Protein AF-A0A9E3C4G7-F1 (afdb_monomer_lite)

Secondary structure (DSSP, 8-state):
--EEEEE----STTTTT-SSS-SEEEEE-TT--EEEEES-TT-S-SSTT--S-EEEEEE-TT--EEEEE-HHHHHHHHSTTPPPPSS---EEEE----

Radius of gyration: 13.74 Å; chains: 1; bounding box: 38×24×41 Å

Foldseek 3Di:
DKDKDQQQFAQDPVRLPPAQRDRWIFIADPVRHTPDIFDRRGYADQDPSHHHAWDDWDADPQRKIKTFGPRQVSCCRNPPPDDDDPDGDRIDIGGDDD

pLDDT: mean 93.66, std 4.72, range [64.88, 98.25]

Sequence (98 aa):
PNFIIGELGPGMPVNSKHTNIGPRLSIVDKRGKVIARLGGEHGPGLEPGRFLSPHGLAVDSRGDIYVGEVSYTNWPSSHPGQPVPKFMRSLQKLEKVA

Structure (mmCIF, N/CA/C/O backbone):
data_AF-A0A9E3C4G7-F1
#
_entry.id   AF-A0A9E3C4G7-F1
#
loop_
_atom_site.group_PDB
_atom_site.id
_atom_site.type_symbol
_atom_site.label_atom_id
_atom_site.label_alt_id
_atom_site.label_comp_id
_atom_site.label_asym_id
_atom_site.label_entity_id
_atom_site.label_seq_id
_atom_site.pdbx_PDB_ins_code
_atom_site.Cartn_x
_atom_site.Cartn_y
_atom_site.Cartn_z
_atom_site.occupancy
_atom_site.B_iso_or_equiv
_atom_site.auth_seq_id
_atom_site.auth_comp_id
_atom_site.auth_asym_id
_atom_site.auth_atom_id
_atom_site.pdbx_PDB_model_num
ATOM 1 N N . PRO A 1 1 ? -6.200 0.431 20.671 1.00 64.88 1 PRO A N 1
ATOM 2 C CA . PRO A 1 1 ? -5.905 1.049 19.360 1.00 64.88 1 PRO A CA 1
ATOM 3 C C . PRO A 1 1 ? -5.513 -0.061 18.389 1.00 64.88 1 PRO A C 1
ATOM 5 O O . PRO A 1 1 ? -4.868 -1.015 18.822 1.00 64.88 1 PRO A O 1
ATOM 8 N N . ASN A 1 2 ? -5.934 0.063 17.134 1.00 89.62 2 ASN A N 1
ATOM 9 C CA . ASN A 1 2 ? -5.450 -0.779 16.047 1.00 89.62 2 ASN A CA 1
ATOM 10 C C . ASN A 1 2 ? -4.485 0.069 15.218 1.00 89.62 2 ASN A C 1
ATOM 12 O O . ASN A 1 2 ? -4.739 1.258 15.021 1.00 89.62 2 ASN A O 1
ATOM 16 N N . PHE A 1 3 ? -3.389 -0.525 14.765 1.00 95.50 3 PHE A N 1
ATOM 17 C CA . PHE A 1 3 ? -2.413 0.120 13.893 1.00 95.50 3 PHE A CA 1
ATOM 18 C C . PHE A 1 3 ? -2.506 -0.486 12.496 1.00 95.50 3 PHE A C 1
ATOM 20 O O . PHE A 1 3 ? -2.757 -1.684 12.359 1.00 95.50 3 PHE A O 1
ATOM 27 N N . ILE A 1 4 ? -2.292 0.338 11.473 1.00 96.88 4 ILE A N 1
ATOM 28 C CA . ILE A 1 4 ? -2.205 -0.099 10.080 1.00 96.88 4 ILE A CA 1
ATOM 29 C C . ILE A 1 4 ? -0.773 0.140 9.622 1.00 96.88 4 ILE A C 1
ATOM 31 O O . ILE A 1 4 ? -0.256 1.248 9.749 1.00 96.88 4 ILE A O 1
ATOM 35 N N . ILE A 1 5 ? -0.135 -0.909 9.119 1.00 97.12 5 ILE A N 1
ATOM 36 C CA . ILE A 1 5 ? 1.260 -0.902 8.691 1.00 97.12 5 ILE A CA 1
ATOM 37 C C . ILE A 1 5 ? 1.285 -1.143 7.186 1.00 97.12 5 ILE A C 1
ATOM 39 O O . ILE A 1 5 ? 0.775 -2.163 6.723 1.00 97.12 5 ILE A O 1
ATOM 43 N N . GLY A 1 6 ? 1.882 -0.219 6.433 1.00 96.62 6 GLY A N 1
ATOM 44 C CA . GLY A 1 6 ? 2.250 -0.455 5.040 1.00 96.62 6 GLY A CA 1
ATOM 45 C C . GLY A 1 6 ? 3.515 -1.305 4.982 1.00 96.62 6 GLY A C 1
ATOM 46 O O . GLY A 1 6 ? 4.552 -0.914 5.511 1.00 96.62 6 GLY A O 1
ATOM 47 N N . GLU A 1 7 ? 3.430 -2.478 4.363 1.00 96.00 7 GLU A N 1
ATOM 48 C CA . GLU A 1 7 ? 4.580 -3.337 4.089 1.00 96.00 7 GLU A CA 1
ATOM 49 C C . GLU A 1 7 ? 4.984 -3.179 2.621 1.00 96.00 7 GLU A C 1
ATOM 51 O O . GLU A 1 7 ? 4.160 -3.375 1.727 1.00 96.00 7 GLU A O 1
ATOM 56 N N . LEU A 1 8 ? 6.258 -2.863 2.370 1.00 93.25 8 LEU A N 1
ATOM 57 C CA . LEU A 1 8 ? 6.796 -2.632 1.022 1.00 93.25 8 LEU A CA 1
ATOM 58 C C . LEU A 1 8 ? 6.870 -3.907 0.167 1.00 93.25 8 LEU A C 1
ATOM 60 O O . LEU A 1 8 ? 6.797 -3.845 -1.055 1.00 93.25 8 LEU A O 1
ATOM 64 N N . GLY A 1 9 ? 7.005 -5.070 0.799 1.00 91.56 9 GLY A N 1
ATOM 65 C CA . GLY A 1 9 ? 7.167 -6.329 0.086 1.00 91.56 9 GLY A CA 1
ATOM 66 C C . GLY A 1 9 ? 8.572 -6.567 -0.478 1.00 91.56 9 GLY A C 1
ATOM 67 O O . GLY A 1 9 ? 9.547 -5.977 -0.004 1.00 91.56 9 GLY A O 1
ATOM 68 N N . PRO A 1 10 ? 8.706 -7.486 -1.450 1.00 90.06 10 PRO A N 1
ATOM 69 C CA . PRO A 1 10 ? 9.988 -7.820 -2.042 1.00 90.06 10 PRO A CA 1
ATOM 70 C C . PRO A 1 10 ? 10.442 -6.747 -3.036 1.00 90.06 10 PRO A C 1
ATOM 72 O O . PRO A 1 10 ? 9.664 -6.269 -3.858 1.00 90.06 10 PRO A O 1
ATOM 75 N N . GLY A 1 11 ? 11.731 -6.420 -2.999 1.00 85.81 11 GLY A N 1
ATOM 76 C CA . GLY A 1 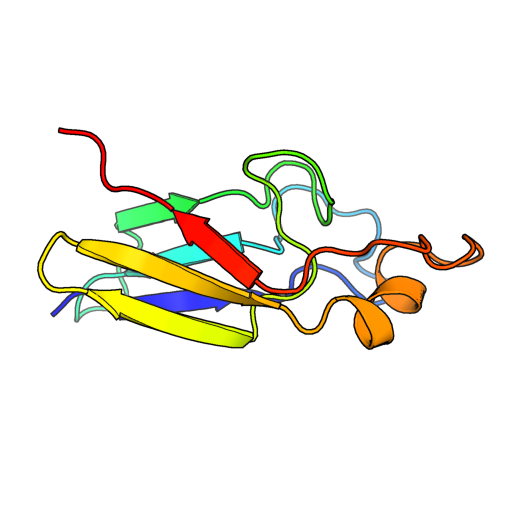11 ? 12.342 -5.435 -3.900 1.00 85.81 11 GLY A CA 1
ATOM 77 C C . GLY A 1 11 ? 13.809 -5.711 -4.220 1.00 85.81 11 GLY A C 1
ATOM 78 O O . GLY A 1 11 ? 14.439 -4.931 -4.924 1.00 85.81 11 GLY A O 1
ATOM 79 N N . MET A 1 12 ? 14.363 -6.816 -3.713 1.00 87.69 12 MET A N 1
ATOM 80 C CA . MET A 1 12 ? 15.762 -7.196 -3.894 1.00 87.69 12 MET A CA 1
ATOM 81 C C . MET A 1 12 ? 15.861 -8.497 -4.697 1.00 87.69 12 MET A C 1
ATOM 83 O O . MET A 1 12 ? 14.994 -9.360 -4.559 1.00 87.69 12 MET A O 1
ATOM 87 N N . PRO A 1 13 ? 16.945 -8.730 -5.461 1.00 88.50 13 PRO A N 1
ATOM 88 C CA . PRO A 1 13 ? 17.121 -9.974 -6.219 1.00 88.50 13 PRO A CA 1
ATOM 89 C C . PRO A 1 13 ? 16.989 -11.256 -5.381 1.00 88.50 13 PRO A C 1
ATOM 91 O O . PRO A 1 13 ? 16.511 -12.270 -5.878 1.00 88.50 13 PRO A O 1
ATOM 94 N N . VAL A 1 14 ? 17.369 -11.202 -4.099 1.00 91.25 14 VAL A N 1
ATOM 95 C CA . VAL A 1 14 ? 17.276 -12.339 -3.170 1.00 91.25 14 VAL A CA 1
ATOM 96 C C . VAL A 1 14 ? 15.834 -12.696 -2.788 1.00 91.25 14 VAL A C 1
ATOM 98 O O . VAL A 1 14 ? 15.551 -13.851 -2.482 1.00 91.25 14 VAL A O 1
ATOM 101 N N . ASN A 1 15 ? 14.907 -11.730 -2.812 1.00 90.19 15 ASN A N 1
ATOM 102 C CA . ASN A 1 15 ? 13.531 -11.925 -2.348 1.00 90.19 15 ASN A CA 1
ATOM 103 C C . ASN A 1 15 ? 12.453 -11.662 -3.412 1.00 90.19 15 ASN A C 1
ATOM 105 O O . ASN A 1 15 ? 11.299 -12.002 -3.175 1.00 90.19 15 ASN A O 1
ATOM 109 N N . SER A 1 16 ? 12.816 -11.168 -4.599 1.00 86.56 16 SER A N 1
ATOM 110 C CA . SER A 1 16 ? 11.890 -10.778 -5.677 1.00 86.56 16 SER A CA 1
ATOM 111 C C . SER A 1 16 ? 10.958 -11.890 -6.162 1.00 86.56 16 SER A C 1
ATOM 113 O O . SER A 1 16 ? 9.870 -11.605 -6.649 1.00 86.56 16 SER A O 1
ATOM 115 N N . LYS A 1 17 ? 11.361 -13.157 -6.015 1.00 86.12 17 LYS A N 1
ATOM 116 C CA . LYS A 1 17 ? 10.567 -14.326 -6.429 1.00 86.12 17 LYS A CA 1
ATOM 117 C C . LYS A 1 17 ? 9.711 -14.936 -5.314 1.00 86.12 17 LYS A C 1
ATOM 119 O O . LYS A 1 17 ? 8.999 -15.902 -5.570 1.00 86.12 17 LYS A O 1
ATOM 124 N N . HIS A 1 18 ? 9.794 -14.427 -4.085 1.00 89.38 18 HIS A N 1
ATOM 125 C CA . HIS A 1 18 ? 9.032 -14.980 -2.968 1.00 89.38 18 HIS A CA 1
ATOM 126 C C . HIS A 1 18 ? 7.603 -14.434 -2.968 1.00 89.38 18 HIS A C 1
ATOM 128 O O . HIS A 1 18 ? 7.373 -13.232 -3.093 1.00 89.38 18 HIS A O 1
ATOM 134 N N . THR A 1 19 ? 6.637 -15.329 -2.792 1.00 86.69 19 THR A N 1
ATOM 135 C CA . THR A 1 19 ? 5.213 -14.996 -2.692 1.00 86.69 19 THR A CA 1
ATOM 136 C C . THR A 1 19 ? 4.811 -14.716 -1.248 1.00 86.69 19 THR A C 1
ATOM 138 O O . THR A 1 19 ? 5.503 -15.112 -0.311 1.00 86.69 19 THR A O 1
ATOM 141 N N . ASN A 1 20 ? 3.652 -14.083 -1.050 1.00 91.00 20 ASN A N 1
ATOM 142 C CA . ASN A 1 20 ? 3.068 -13.837 0.271 1.00 91.00 20 ASN A CA 1
ATOM 143 C C . ASN A 1 20 ? 3.955 -13.032 1.250 1.00 91.00 20 ASN A C 1
ATOM 145 O O . ASN A 1 20 ? 3.770 -13.096 2.469 1.00 91.00 20 ASN A O 1
ATOM 149 N N . ILE A 1 21 ? 4.900 -12.236 0.744 1.00 93.44 21 ILE A N 1
ATOM 150 C CA . ILE A 1 21 ? 5.720 -11.325 1.560 1.00 93.44 21 ILE A CA 1
ATOM 151 C C . ILE A 1 21 ? 5.402 -9.841 1.331 1.00 93.44 21 ILE A C 1
ATOM 153 O O . ILE A 1 21 ? 6.162 -8.996 1.780 1.00 93.44 21 ILE A O 1
ATOM 157 N N . GLY A 1 22 ? 4.261 -9.522 0.710 1.00 94.94 22 GLY A N 1
ATOM 158 C CA . GLY A 1 22 ? 3.834 -8.150 0.406 1.00 94.94 22 GLY A CA 1
ATOM 159 C C . GLY A 1 22 ? 4.124 -7.743 -1.045 1.00 94.94 22 GLY A C 1
ATOM 160 O O . GLY A 1 22 ? 4.536 -8.597 -1.832 1.00 94.94 22 GLY A O 1
ATOM 161 N N . PRO A 1 23 ? 3.933 -6.462 -1.414 1.00 96.19 23 PRO A N 1
ATOM 162 C CA . PRO A 1 23 ? 3.426 -5.357 -0.594 1.00 96.19 23 PRO A CA 1
ATOM 163 C C . PRO A 1 23 ? 1.987 -5.572 -0.118 1.00 96.19 23 PRO A C 1
ATOM 165 O O . PRO A 1 23 ? 1.196 -6.226 -0.798 1.00 96.19 23 PRO A O 1
ATOM 168 N N . ARG A 1 24 ? 1.654 -5.039 1.061 1.00 97.25 24 ARG A N 1
ATOM 169 C CA . ARG A 1 24 ? 0.338 -5.208 1.704 1.00 97.25 24 ARG A CA 1
ATOM 170 C C . ARG A 1 24 ? 0.089 -4.186 2.802 1.00 97.25 24 ARG A C 1
ATOM 172 O O . ARG A 1 24 ? 1.005 -3.470 3.205 1.00 97.25 24 ARG A O 1
ATOM 179 N N . LEU A 1 25 ? -1.123 -4.204 3.352 1.00 97.81 25 LEU A N 1
ATOM 180 C CA . LEU A 1 25 ? -1.421 -3.587 4.643 1.00 97.81 25 LEU A CA 1
ATOM 181 C C . LEU A 1 25 ? -1.592 -4.660 5.721 1.00 97.81 25 LEU A C 1
ATOM 183 O O . LEU A 1 25 ? -2.361 -5.602 5.536 1.00 97.81 25 LEU A O 1
ATOM 187 N N . SER A 1 26 ? -0.927 -4.493 6.862 1.00 97.31 26 SER A N 1
ATOM 188 C CA . SER A 1 26 ? -1.165 -5.294 8.068 1.00 97.31 26 SER A CA 1
ATOM 189 C C . SER A 1 26 ? -1.923 -4.479 9.104 1.00 97.31 26 SER A C 1
ATOM 191 O O . SER A 1 26 ? -1.511 -3.377 9.461 1.00 97.31 26 SER A O 1
ATOM 193 N N . ILE A 1 27 ? -3.010 -5.044 9.623 1.00 96.75 27 ILE A N 1
ATOM 194 C CA . ILE A 1 27 ? -3.773 -4.477 10.734 1.00 96.75 27 ILE A CA 1
ATOM 195 C C . ILE A 1 27 ? -3.367 -5.231 11.994 1.00 96.75 27 ILE A C 1
ATOM 197 O O . ILE A 1 27 ? -3.523 -6.453 12.062 1.00 96.75 27 ILE A O 1
ATOM 201 N N . VAL A 1 28 ? -2.854 -4.517 12.992 1.00 98.06 28 VAL A N 1
ATOM 202 C CA . VAL A 1 28 ? -2.364 -5.107 14.244 1.00 98.06 28 VAL A CA 1
ATOM 203 C C . VAL A 1 28 ? -3.016 -4.461 15.460 1.00 98.06 28 VAL A C 1
ATOM 205 O O . VAL A 1 28 ? -3.382 -3.285 15.437 1.00 98.06 28 VAL A O 1
ATOM 208 N N . ASP A 1 29 ? -3.172 -5.227 16.536 1.00 97.50 29 ASP A N 1
ATOM 209 C CA . ASP A 1 29 ? -3.645 -4.696 17.812 1.00 97.50 29 ASP A CA 1
ATOM 210 C C . ASP A 1 29 ? -2.526 -3.972 18.586 1.00 97.50 29 ASP A C 1
ATOM 212 O O . ASP A 1 29 ? -1.355 -3.950 18.199 1.00 97.50 29 ASP A O 1
ATOM 216 N N . LYS A 1 30 ? -2.879 -3.406 19.745 1.00 96.50 30 LYS A N 1
ATOM 217 C CA . LYS A 1 30 ? -1.936 -2.687 20.616 1.00 96.50 30 LYS A CA 1
ATOM 218 C C . LYS A 1 30 ? -0.793 -3.536 21.191 1.00 96.50 30 LYS A C 1
ATOM 220 O O . LYS A 1 30 ? 0.118 -2.985 21.796 1.00 96.50 30 LYS A O 1
ATOM 225 N N . ARG A 1 31 ? -0.880 -4.861 21.076 1.00 96.81 31 ARG A N 1
ATOM 226 C CA . ARG A 1 31 ? 0.118 -5.835 21.534 1.00 96.81 31 ARG A CA 1
ATOM 227 C C . ARG A 1 31 ? 0.946 -6.383 20.367 1.00 96.81 31 ARG A C 1
ATOM 229 O O . ARG A 1 31 ? 1.767 -7.266 20.587 1.00 96.81 31 ARG A O 1
ATOM 236 N N . GLY A 1 32 ? 0.719 -5.890 19.146 1.00 95.31 32 GLY A N 1
ATOM 237 C CA . GLY A 1 32 ? 1.378 -6.360 17.931 1.00 95.31 32 GLY A CA 1
ATOM 238 C C . GLY A 1 32 ? 0.783 -7.646 17.352 1.00 95.31 32 GLY A C 1
ATOM 239 O O . GLY A 1 32 ? 1.348 -8.200 16.411 1.00 95.31 32 GLY A O 1
ATOM 240 N N . LYS A 1 33 ? -0.351 -8.140 17.868 1.00 97.44 33 LYS A N 1
ATOM 241 C CA . LYS A 1 33 ? -1.027 -9.297 17.272 1.00 97.44 33 LYS A CA 1
ATOM 242 C C . LYS A 1 33 ? -1.618 -8.885 15.927 1.00 97.44 33 LYS A C 1
ATOM 244 O O . LYS A 1 33 ? -2.388 -7.928 15.858 1.00 97.44 33 LYS A O 1
ATOM 249 N N . VAL A 1 34 ? -1.311 -9.643 14.876 1.00 97.44 34 VAL A N 1
ATOM 250 C CA . VAL A 1 34 ? -1.928 -9.461 13.556 1.00 97.44 34 VAL A CA 1
ATOM 251 C C . VAL A 1 34 ? -3.411 -9.817 13.633 1.00 97.44 34 VAL A C 1
ATOM 253 O O . VAL A 1 34 ? -3.772 -10.930 14.016 1.00 97.44 34 VAL A O 1
ATOM 256 N N . ILE A 1 35 ? -4.258 -8.853 13.281 1.00 97.19 35 ILE A N 1
ATOM 257 C CA . ILE A 1 35 ? -5.712 -8.998 13.169 1.00 97.19 35 ILE A CA 1
ATOM 258 C C . ILE A 1 35 ? -6.066 -9.428 11.744 1.00 97.19 35 ILE A C 1
ATOM 260 O O . ILE A 1 35 ? -6.831 -10.369 11.560 1.00 97.19 35 ILE A O 1
ATOM 264 N N . ALA A 1 36 ? -5.502 -8.746 10.744 1.00 95.56 36 ALA A N 1
ATOM 265 C CA . ALA A 1 36 ? -5.764 -9.013 9.333 1.00 95.56 36 ALA A CA 1
ATOM 266 C C . ALA A 1 36 ? -4.611 -8.531 8.443 1.00 95.56 36 ALA A C 1
ATOM 268 O O . ALA A 1 36 ? -3.809 -7.684 8.846 1.00 95.56 36 ALA A O 1
ATOM 269 N N . ARG A 1 37 ? -4.567 -9.056 7.216 1.00 96.12 37 ARG A N 1
ATOM 270 C CA . ARG A 1 37 ? -3.714 -8.577 6.125 1.00 96.12 37 ARG A CA 1
ATOM 271 C C . ARG A 1 37 ? -4.563 -8.330 4.890 1.00 96.12 37 ARG A C 1
ATOM 273 O O . ARG A 1 37 ? -5.465 -9.112 4.611 1.00 96.12 37 ARG A O 1
ATOM 280 N N . LEU A 1 38 ? -4.268 -7.245 4.188 1.00 95.94 38 LEU A N 1
ATOM 281 C CA . LEU A 1 38 ? -4.920 -6.870 2.942 1.00 95.94 38 LEU A CA 1
ATOM 282 C C . LEU A 1 38 ? -3.872 -6.927 1.831 1.00 95.94 38 LEU A C 1
ATOM 284 O O . LEU A 1 38 ? -2.950 -6.108 1.821 1.00 95.94 38 LEU A O 1
ATOM 288 N N . GLY A 1 39 ? -4.014 -7.889 0.922 1.00 95.12 39 GLY A N 1
ATOM 289 C CA . GLY A 1 39 ? -3.125 -8.088 -0.217 1.00 95.12 39 GLY A CA 1
ATOM 290 C C . GLY A 1 39 ? -1.781 -8.748 0.123 1.00 95.12 39 GLY A C 1
ATOM 291 O O . GLY A 1 39 ? -1.495 -9.172 1.248 1.00 95.12 39 GLY A O 1
ATOM 292 N N . GLY A 1 40 ? -0.907 -8.782 -0.886 1.00 94.12 40 GLY A N 1
ATOM 293 C CA . GLY A 1 40 ? 0.463 -9.288 -0.787 1.00 94.12 40 GLY A CA 1
ATOM 294 C C . GLY A 1 40 ? 0.635 -10.780 -1.066 1.00 94.12 40 GLY A C 1
ATOM 295 O O . GLY A 1 40 ? 1.774 -11.227 -1.196 1.00 94.12 40 GLY A O 1
ATOM 296 N N . GLU A 1 41 ? -0.448 -11.544 -1.219 1.00 92.94 41 GLU A N 1
ATOM 297 C CA . GLU A 1 41 ? -0.421 -12.970 -1.574 1.00 92.94 41 GLU A CA 1
ATOM 298 C C . GLU A 1 41 ? 0.268 -13.180 -2.926 1.00 92.94 41 GLU A C 1
ATOM 300 O O . GLU A 1 41 ? 1.107 -14.070 -3.082 1.00 92.94 41 GLU A O 1
ATOM 305 N N . HIS A 1 42 ? -0.027 -12.289 -3.874 1.00 91.25 42 HIS A N 1
ATOM 306 C CA . HIS A 1 42 ? 0.459 -12.338 -5.251 1.00 91.25 42 HIS A CA 1
ATOM 307 C C . HIS A 1 42 ? 1.553 -11.308 -5.550 1.00 91.25 42 HIS A C 1
ATOM 309 O O . HIS A 1 42 ? 1.866 -11.069 -6.711 1.00 91.25 42 HIS A O 1
ATOM 315 N N . GLY A 1 43 ? 2.142 -10.669 -4.538 1.00 92.69 43 GLY A N 1
ATOM 316 C CA . GLY A 1 43 ? 3.181 -9.661 -4.755 1.00 92.69 43 GLY A CA 1
ATOM 317 C C . GLY A 1 43 ? 2.667 -8.338 -5.353 1.00 92.69 43 GLY A C 1
ATOM 318 O O . GLY A 1 43 ? 1.451 -8.101 -5.375 1.00 92.69 43 GLY A O 1
ATOM 319 N N . PRO A 1 44 ? 3.581 -7.477 -5.841 1.00 93.81 44 PRO A N 1
ATOM 320 C CA . PRO A 1 44 ? 3.268 -6.106 -6.240 1.00 93.81 44 PRO A CA 1
ATOM 321 C C . PRO A 1 44 ? 2.449 -6.036 -7.532 1.00 93.81 44 PRO A C 1
ATOM 323 O O . PRO A 1 44 ? 2.761 -6.740 -8.491 1.00 93.81 44 PRO A O 1
ATOM 326 N N . GLY A 1 45 ? 1.427 -5.178 -7.591 1.00 92.75 45 GLY A N 1
ATOM 327 C CA . GLY A 1 45 ? 0.549 -5.075 -8.759 1.00 92.75 45 GLY A CA 1
ATOM 328 C C . GLY A 1 45 ? -0.379 -3.863 -8.799 1.00 92.75 45 GLY A C 1
ATOM 329 O O . GLY A 1 45 ? -0.598 -3.169 -7.804 1.00 92.75 45 GLY A O 1
ATOM 330 N N . LEU A 1 46 ? -0.936 -3.629 -9.989 1.00 92.94 46 LEU A N 1
ATOM 331 C CA . LEU A 1 46 ? -1.874 -2.541 -10.289 1.00 92.94 46 LEU A CA 1
ATOM 332 C C . LEU A 1 46 ? -3.342 -2.988 -10.272 1.00 92.94 46 LEU A C 1
ATOM 334 O O . LEU A 1 46 ? -4.240 -2.153 -10.343 1.00 92.94 46 LEU A O 1
ATOM 338 N N . GLU A 1 47 ? -3.603 -4.281 -10.152 1.00 93.00 47 GLU A N 1
ATOM 339 C CA . GLU A 1 47 ? -4.943 -4.850 -10.092 1.00 93.00 47 GLU A CA 1
ATOM 340 C C . GLU A 1 47 ? -5.650 -4.483 -8.771 1.00 93.00 47 GLU A C 1
ATOM 342 O O . GLU A 1 47 ? -4.986 -4.204 -7.764 1.00 93.00 47 GLU A O 1
ATOM 347 N N . PRO A 1 48 ? -6.996 -4.474 -8.734 1.00 91.19 48 PRO A N 1
ATOM 348 C CA . PRO A 1 48 ? -7.745 -4.288 -7.494 1.00 91.19 48 PRO A CA 1
ATOM 349 C C . PRO A 1 48 ? -7.302 -5.270 -6.399 1.00 91.19 48 PRO A C 1
ATOM 351 O O . PRO A 1 48 ? -7.107 -6.455 -6.657 1.00 91.19 48 PRO A O 1
ATOM 354 N N . GLY A 1 49 ? -7.129 -4.769 -5.173 1.00 90.81 49 GLY A N 1
ATOM 355 C CA . GLY A 1 49 ? -6.654 -5.564 -4.032 1.00 90.81 49 GLY A CA 1
ATOM 356 C C . GLY A 1 49 ? -5.135 -5.771 -3.969 1.00 90.81 49 GLY A C 1
ATOM 357 O O . GLY A 1 49 ? -4.647 -6.325 -2.985 1.00 90.81 49 GLY A O 1
ATOM 358 N N . ARG A 1 50 ? -4.373 -5.303 -4.970 1.00 94.62 50 ARG A N 1
ATOM 359 C CA . ARG A 1 50 ? -2.903 -5.314 -4.962 1.00 94.62 50 ARG A CA 1
ATOM 360 C C . ARG A 1 50 ? -2.329 -3.916 -4.759 1.00 94.62 50 ARG A C 1
ATOM 362 O O . ARG A 1 50 ? -2.936 -2.902 -5.114 1.00 94.62 50 ARG A O 1
ATOM 369 N N . PHE A 1 51 ? -1.121 -3.908 -4.209 1.00 96.19 51 PHE A N 1
ATOM 370 C CA . PHE A 1 51 ? -0.335 -2.723 -3.888 1.00 96.19 51 PHE A CA 1
ATOM 371 C C . PHE A 1 51 ? 0.977 -2.752 -4.671 1.00 96.19 51 PHE A C 1
ATOM 373 O O . PHE A 1 51 ? 1.425 -3.815 -5.089 1.00 96.19 51 PHE A O 1
ATOM 380 N N . LEU A 1 52 ? 1.619 -1.606 -4.843 1.00 95.12 52 LEU A N 1
ATOM 381 C CA . LEU A 1 52 ? 2.980 -1.468 -5.347 1.00 95.12 52 LEU A CA 1
ATOM 382 C C . LEU A 1 52 ? 3.938 -1.092 -4.220 1.00 95.12 52 LEU A C 1
ATOM 384 O O . LEU A 1 52 ? 4.954 -1.753 -4.047 1.00 95.12 52 LEU A O 1
ATOM 388 N N . SER A 1 53 ? 3.641 -0.019 -3.483 1.00 95.75 53 SER A N 1
ATOM 389 C CA . SER A 1 53 ? 4.584 0.561 -2.516 1.00 95.75 53 SER A CA 1
ATOM 390 C C . SER A 1 53 ? 3.876 1.474 -1.503 1.00 95.75 53 SER A C 1
ATOM 392 O O . SER A 1 53 ? 4.018 2.701 -1.570 1.00 95.75 53 SER A O 1
ATOM 394 N N . PRO A 1 54 ? 3.065 0.921 -0.583 1.00 96.94 54 PRO A N 1
ATOM 395 C CA . PRO A 1 54 ? 2.273 1.717 0.354 1.00 96.94 54 PRO A CA 1
ATOM 396 C C . PRO A 1 54 ? 3.177 2.460 1.351 1.00 96.94 54 PRO A C 1
ATOM 398 O O . PRO A 1 54 ? 3.925 1.832 2.094 1.00 96.94 54 PRO A O 1
ATOM 401 N N . HIS A 1 55 ? 3.097 3.793 1.376 1.00 95.31 55 HIS A N 1
ATOM 402 C CA . HIS A 1 55 ? 3.902 4.661 2.255 1.00 95.31 55 HIS A CA 1
ATOM 403 C C . HIS A 1 55 ? 3.062 5.687 3.022 1.00 95.31 55 HIS A C 1
ATOM 405 O O . HIS A 1 55 ? 3.367 5.999 4.170 1.00 95.31 55 HIS A O 1
ATOM 411 N N . GLY A 1 56 ? 2.017 6.230 2.393 1.00 96.19 56 GLY A N 1
ATOM 412 C CA . GLY A 1 56 ? 1.065 7.129 3.040 1.00 96.19 56 GLY A CA 1
ATOM 413 C C . GLY A 1 56 ? -0.172 6.362 3.483 1.00 96.19 56 GLY A C 1
ATOM 414 O O . GLY A 1 56 ? -0.725 5.602 2.692 1.00 96.19 56 GLY A O 1
ATOM 415 N N . LEU A 1 57 ? -0.623 6.570 4.718 1.00 97.00 57 LEU A N 1
ATOM 416 C CA . LEU A 1 57 ? -1.854 5.973 5.234 1.00 97.00 57 LEU A CA 1
ATOM 417 C C . LEU A 1 57 ? -2.671 7.013 5.997 1.00 97.00 57 LEU A C 1
ATOM 419 O O . LEU A 1 57 ? -2.145 7.709 6.863 1.00 97.00 57 LEU A O 1
ATOM 423 N N . ALA A 1 58 ? -3.964 7.077 5.698 1.00 97.19 58 ALA A N 1
ATOM 424 C CA . ALA A 1 58 ? -4.945 7.817 6.481 1.00 97.19 58 ALA A CA 1
ATOM 425 C C . ALA A 1 58 ? -6.222 6.987 6.631 1.00 97.19 58 ALA A C 1
ATOM 427 O O . ALA A 1 58 ? -6.553 6.181 5.761 1.00 97.19 58 ALA A O 1
ATOM 428 N N . VAL A 1 59 ? -6.935 7.189 7.735 1.00 96.62 59 VAL A N 1
ATOM 429 C CA . VAL A 1 59 ? -8.225 6.546 8.003 1.00 96.62 59 VAL A CA 1
ATOM 430 C C . VAL A 1 59 ? -9.237 7.637 8.304 1.00 96.62 59 VAL A C 1
ATOM 432 O O . VAL A 1 59 ? -8.937 8.541 9.086 1.00 96.62 59 VAL A O 1
ATOM 435 N N . ASP A 1 60 ? -10.412 7.575 7.683 1.00 96.62 60 ASP A N 1
ATOM 436 C CA . ASP A 1 60 ? -11.491 8.524 7.969 1.00 96.62 60 ASP A CA 1
ATOM 437 C C . ASP A 1 60 ? -12.473 8.011 9.036 1.00 96.62 60 ASP A C 1
ATOM 439 O O . ASP A 1 60 ? -12.350 6.905 9.564 1.00 96.62 60 ASP A O 1
ATOM 443 N N . SER A 1 61 ? -13.469 8.832 9.379 1.00 95.56 61 SER A N 1
ATOM 444 C CA . SER A 1 61 ? -14.464 8.510 10.409 1.00 95.56 61 SER A CA 1
ATOM 445 C C . SER A 1 61 ? -15.398 7.350 10.047 1.00 95.56 61 SER A C 1
ATOM 447 O O . SER A 1 61 ? -16.034 6.797 10.944 1.00 95.56 61 SER A O 1
ATOM 449 N N . ARG A 1 62 ? -15.479 6.951 8.769 1.00 95.88 62 ARG A N 1
ATOM 450 C CA . ARG A 1 62 ? -16.217 5.751 8.335 1.00 95.88 62 ARG A CA 1
ATOM 451 C C . ARG A 1 62 ? -15.366 4.485 8.457 1.00 95.88 62 ARG A C 1
ATOM 453 O O . ARG A 1 62 ? -15.893 3.376 8.387 1.00 95.88 62 ARG A O 1
ATOM 460 N N . GLY A 1 63 ? -14.066 4.644 8.699 1.00 93.81 63 GLY A N 1
ATOM 461 C CA . GLY A 1 63 ? -13.100 3.556 8.717 1.00 93.81 63 GLY A CA 1
ATOM 462 C C . GLY A 1 63 ? -12.577 3.189 7.330 1.00 93.81 63 GLY A C 1
ATOM 463 O O . GLY A 1 63 ? -11.962 2.131 7.205 1.00 93.81 63 GLY A O 1
ATOM 464 N N . ASP A 1 64 ? -12.801 4.033 6.316 1.00 96.62 64 ASP A N 1
ATOM 465 C CA . ASP A 1 64 ? -12.183 3.855 5.002 1.00 96.62 64 ASP A CA 1
ATOM 466 C C . ASP A 1 64 ? -10.683 4.160 5.103 1.00 96.62 64 ASP A C 1
ATOM 468 O O . ASP A 1 64 ? -10.268 5.070 5.829 1.00 96.62 64 ASP A O 1
ATOM 472 N N . ILE A 1 65 ? -9.865 3.413 4.361 1.00 97.25 65 ILE A N 1
ATOM 473 C CA . ILE A 1 65 ? -8.405 3.546 4.364 1.00 97.25 65 ILE A CA 1
ATOM 474 C C . ILE A 1 65 ? -7.962 4.200 3.057 1.00 97.25 65 ILE A C 1
ATOM 476 O O . ILE A 1 65 ? -8.280 3.720 1.973 1.00 97.25 65 ILE A O 1
ATOM 480 N N . TYR A 1 66 ? -7.173 5.263 3.156 1.00 97.94 66 TYR A N 1
ATOM 481 C CA . TYR A 1 66 ? -6.554 5.946 2.025 1.00 97.94 66 TYR A CA 1
ATOM 482 C C . TYR A 1 66 ? -5.070 5.603 2.008 1.00 97.94 66 TYR A C 1
ATOM 484 O O . TYR A 1 66 ? -4.385 5.764 3.019 1.00 97.94 66 TYR A O 1
ATOM 492 N N . VAL A 1 67 ? -4.581 5.130 0.867 1.00 98.25 67 VAL A N 1
ATOM 493 C CA . VAL A 1 67 ? -3.227 4.599 0.706 1.00 98.25 67 VAL A CA 1
ATOM 494 C C . VAL A 1 67 ? -2.504 5.393 -0.367 1.00 98.25 67 VAL A C 1
ATOM 496 O O . VAL A 1 67 ? -2.875 5.330 -1.536 1.00 98.25 67 VAL A O 1
ATOM 499 N N . GLY A 1 68 ? -1.476 6.136 0.030 1.00 97.88 68 GLY A N 1
ATOM 500 C CA . GLY A 1 68 ? -0.525 6.768 -0.877 1.00 97.88 68 GLY A CA 1
ATOM 501 C C . GLY A 1 68 ? 0.603 5.799 -1.215 1.00 97.88 68 GLY A C 1
ATOM 502 O O . GLY A 1 68 ? 1.277 5.289 -0.317 1.00 97.88 68 GLY A O 1
ATOM 503 N N . GLU A 1 69 ? 0.817 5.557 -2.502 1.00 96.88 69 GLU A N 1
ATOM 504 C CA . GLU A 1 69 ? 1.798 4.605 -3.008 1.00 96.88 69 GLU A CA 1
ATOM 505 C C . GLU A 1 69 ? 2.943 5.326 -3.730 1.00 96.88 69 GLU A C 1
ATOM 507 O O . GLU A 1 69 ? 2.719 6.190 -4.581 1.00 96.88 69 GLU A O 1
ATOM 512 N N . VAL A 1 70 ? 4.189 4.944 -3.436 1.00 95.56 70 VAL A N 1
ATOM 513 C CA . VAL A 1 70 ? 5.379 5.448 -4.145 1.00 95.56 70 VAL A CA 1
ATOM 514 C C . VAL A 1 70 ? 5.609 4.600 -5.399 1.00 95.56 70 VAL A C 1
ATOM 516 O O . VAL A 1 70 ? 6.606 3.895 -5.548 1.00 95.56 70 VAL A O 1
ATOM 519 N N . SER A 1 71 ? 4.621 4.603 -6.288 1.00 94.50 71 SER A N 1
ATOM 520 C CA . SER A 1 71 ? 4.510 3.626 -7.373 1.00 94.50 71 SER A CA 1
ATOM 521 C C . SER A 1 71 ? 5.578 3.811 -8.453 1.00 94.50 71 SER A C 1
ATOM 523 O O . SER A 1 71 ? 6.225 2.847 -8.856 1.00 94.50 71 SER A O 1
ATOM 525 N N . TYR A 1 72 ? 5.800 5.058 -8.887 1.00 95.00 72 TYR A N 1
ATOM 526 C CA . TYR A 1 72 ? 6.675 5.366 -10.023 1.00 95.00 72 TYR A CA 1
ATOM 527 C C . TYR A 1 72 ? 8.132 4.967 -9.765 1.00 95.00 72 TYR A C 1
ATOM 529 O O . TYR A 1 72 ? 8.737 4.270 -10.576 1.00 95.00 72 TYR A O 1
ATOM 537 N N . THR A 1 73 ? 8.702 5.373 -8.625 1.00 93.75 73 THR A N 1
ATOM 538 C CA . THR A 1 73 ? 10.108 5.074 -8.310 1.00 93.75 73 THR A CA 1
ATOM 539 C C . THR A 1 73 ? 10.316 3.636 -7.838 1.00 93.75 73 THR A C 1
ATOM 541 O O . THR A 1 73 ? 11.416 3.116 -7.995 1.00 93.75 73 THR A O 1
ATOM 544 N N . ASN A 1 74 ? 9.281 2.968 -7.314 1.00 93.81 74 ASN A N 1
ATOM 545 C CA . ASN A 1 74 ? 9.352 1.551 -6.955 1.00 93.81 74 ASN A CA 1
ATOM 546 C C . ASN A 1 74 ? 9.211 0.609 -8.166 1.00 93.81 74 ASN A C 1
ATOM 548 O O . ASN A 1 74 ? 9.616 -0.551 -8.094 1.00 93.81 74 ASN A O 1
ATOM 552 N N . TRP A 1 75 ? 8.659 1.084 -9.289 1.00 94.56 75 TRP A N 1
ATOM 553 C CA . TRP A 1 75 ? 8.391 0.252 -10.465 1.00 94.56 75 TRP A CA 1
ATOM 554 C C . TRP A 1 75 ? 9.596 -0.580 -10.936 1.00 94.56 75 TRP A C 1
ATOM 556 O O . TRP A 1 75 ? 9.420 -1.787 -11.095 1.00 94.56 75 TRP A O 1
ATOM 566 N N . PRO A 1 76 ? 10.818 -0.027 -11.087 1.00 93.06 76 PRO A N 1
ATOM 567 C CA . PRO A 1 76 ? 11.967 -0.811 -11.545 1.00 93.06 76 PRO A CA 1
ATOM 568 C C . PRO A 1 76 ? 12.354 -1.958 -10.601 1.00 93.06 76 PRO A C 1
ATOM 570 O O . PRO A 1 76 ? 12.889 -2.963 -11.061 1.00 93.06 76 PRO A O 1
ATOM 573 N N . SER A 1 77 ? 12.073 -1.830 -9.300 1.00 91.00 77 SER A N 1
ATOM 574 C CA . SER A 1 77 ? 12.356 -2.869 -8.300 1.00 91.00 77 SER A CA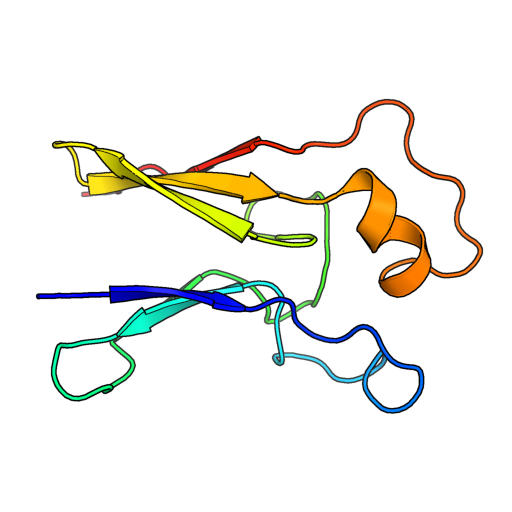 1
ATOM 575 C C . SER A 1 77 ? 11.351 -4.019 -8.375 1.00 91.00 77 SER A C 1
ATOM 577 O O . SER A 1 77 ? 11.729 -5.185 -8.279 1.00 91.00 77 SER A O 1
ATOM 579 N N . SER A 1 78 ? 10.067 -3.702 -8.561 1.00 90.56 78 SER A N 1
ATOM 580 C CA . SER A 1 78 ? 8.990 -4.699 -8.630 1.00 90.56 78 SER A CA 1
ATOM 581 C C . SER A 1 78 ? 8.789 -5.296 -10.028 1.00 90.56 78 SER A C 1
ATOM 583 O O . SER A 1 78 ? 8.314 -6.422 -10.144 1.00 90.56 78 SER A O 1
ATOM 585 N N . HIS A 1 79 ? 9.152 -4.560 -11.079 1.00 91.94 79 HIS A N 1
ATOM 586 C CA . HIS A 1 79 ? 8.961 -4.920 -12.488 1.00 91.94 79 HIS A CA 1
ATOM 587 C C . HIS A 1 79 ? 10.246 -4.648 -13.294 1.00 91.94 79 HIS A C 1
ATOM 589 O O . HIS A 1 79 ? 10.262 -3.799 -14.193 1.00 91.94 79 HIS A O 1
ATOM 595 N N . PRO A 1 80 ? 11.357 -5.338 -12.979 1.00 91.06 80 PRO A N 1
ATOM 596 C CA . PRO A 1 80 ? 12.648 -5.077 -13.606 1.00 91.06 80 PRO A CA 1
ATOM 597 C C . PRO A 1 80 ? 12.589 -5.275 -15.125 1.00 91.06 80 PRO A C 1
ATOM 599 O O . PRO A 1 80 ? 12.087 -6.283 -15.620 1.00 91.06 80 PRO A O 1
ATOM 602 N N . GLY A 1 81 ? 13.113 -4.295 -15.867 1.00 93.44 81 GLY A N 1
ATOM 603 C CA . GLY A 1 81 ? 13.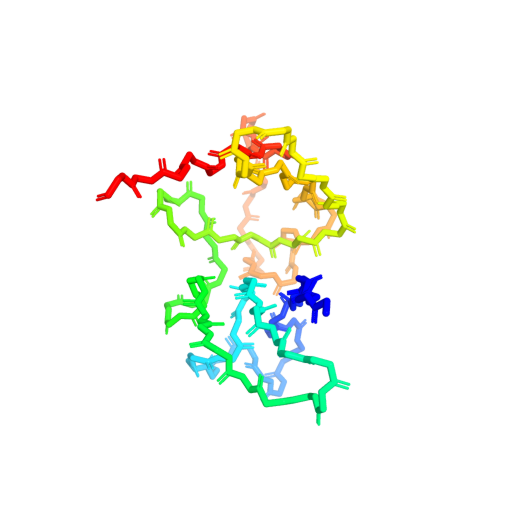152 -4.309 -17.333 1.00 93.44 81 GLY A CA 1
ATOM 604 C C . GLY A 1 81 ? 11.822 -3.991 -18.024 1.00 93.44 81 GLY A C 1
ATOM 605 O O . GLY A 1 81 ? 11.792 -3.915 -19.251 1.00 93.44 81 GLY A O 1
ATOM 606 N N . GLN A 1 82 ? 10.734 -3.775 -17.278 1.00 94.44 82 GLN A N 1
ATOM 607 C CA . GLN A 1 82 ? 9.454 -3.378 -17.859 1.00 94.44 82 GLN A CA 1
ATOM 608 C C . GLN A 1 82 ? 9.346 -1.848 -17.943 1.00 94.44 82 GLN A C 1
ATOM 610 O O . GLN A 1 82 ? 9.699 -1.160 -16.979 1.00 94.44 82 GLN A O 1
ATOM 615 N N . PRO A 1 83 ? 8.827 -1.289 -19.053 1.00 96.19 83 PRO A N 1
ATOM 616 C CA . PRO A 1 83 ? 8.586 0.144 -19.150 1.00 96.19 83 PRO A CA 1
ATOM 617 C C . PRO A 1 83 ? 7.551 0.574 -18.110 1.00 96.19 83 PRO A C 1
ATOM 619 O O . PRO A 1 83 ? 6.613 -0.164 -17.814 1.00 96.19 83 PRO A O 1
ATOM 622 N N . VAL A 1 84 ? 7.712 1.779 -17.571 1.00 95.62 84 VAL A N 1
ATOM 623 C CA . VAL A 1 84 ? 6.765 2.346 -16.607 1.00 95.62 84 VAL A CA 1
ATOM 624 C C . VAL A 1 84 ? 5.434 2.641 -17.322 1.00 95.62 84 VAL A C 1
ATOM 626 O O . VAL A 1 84 ? 5.437 3.378 -18.314 1.00 95.62 84 VAL A O 1
ATOM 629 N N . PRO A 1 85 ? 4.289 2.107 -16.852 1.00 94.56 85 PRO A N 1
ATOM 630 C CA . PRO A 1 85 ? 2.974 2.459 -17.372 1.00 94.56 85 PRO A CA 1
ATOM 631 C C . PRO A 1 85 ? 2.726 3.971 -17.371 1.00 94.56 85 PRO A C 1
ATOM 633 O O . PRO A 1 85 ? 2.984 4.648 -16.377 1.00 94.56 85 PRO A O 1
ATOM 636 N N . LYS A 1 86 ? 2.149 4.492 -18.464 1.00 92.62 86 LYS A N 1
ATOM 637 C CA . LYS A 1 86 ? 1.810 5.923 -18.606 1.00 92.62 86 LYS A CA 1
ATOM 638 C C . LYS A 1 86 ? 0.878 6.418 -17.496 1.00 92.62 86 LYS A C 1
ATOM 640 O O . LYS A 1 86 ? 1.026 7.538 -17.020 1.00 92.62 86 LYS A O 1
ATOM 645 N N . PHE A 1 87 ? -0.086 5.586 -17.111 1.00 89.88 87 PHE A N 1
ATOM 646 C CA . PHE A 1 87 ? -1.026 5.873 -16.036 1.00 89.88 87 PHE A CA 1
ATOM 647 C C . PHE A 1 87 ? -0.810 4.857 -14.930 1.00 89.88 87 PHE A C 1
ATOM 649 O O . PHE A 1 87 ? -1.216 3.701 -15.037 1.00 89.88 87 PHE A O 1
ATOM 656 N N . MET A 1 88 ? -0.133 5.301 -13.881 1.00 92.81 88 MET A N 1
ATOM 657 C CA . MET A 1 88 ? 0.137 4.495 -12.709 1.00 92.81 88 MET A CA 1
ATOM 658 C C . MET A 1 88 ? -0.613 5.077 -11.528 1.00 92.81 88 MET A C 1
ATOM 660 O O . MET A 1 88 ? -0.571 6.278 -11.263 1.00 92.81 88 MET A O 1
ATOM 664 N N . ARG A 1 89 ? -1.311 4.204 -10.817 1.00 93.94 89 ARG A N 1
ATOM 665 C CA . ARG A 1 89 ? -2.009 4.578 -9.602 1.00 93.94 89 ARG A CA 1
ATOM 666 C C . ARG A 1 89 ? -0.995 4.844 -8.490 1.00 93.94 89 ARG A C 1
ATOM 668 O O . ARG A 1 89 ? -0.150 3.994 -8.220 1.00 93.94 89 ARG A O 1
ATOM 675 N N . SER A 1 90 ? -1.133 5.991 -7.833 1.00 94.69 90 SER A N 1
ATOM 676 C CA . SER A 1 90 ? -0.347 6.373 -6.645 1.00 94.69 90 SER A CA 1
ATOM 677 C C . SER A 1 90 ? -1.224 6.662 -5.423 1.00 94.69 90 SER A C 1
ATOM 679 O O . SER A 1 90 ? -0.716 7.031 -4.370 1.00 94.69 90 SER A O 1
ATOM 681 N N . LEU A 1 91 ? -2.546 6.521 -5.559 1.00 96.19 91 LEU A N 1
ATOM 682 C CA . LEU A 1 91 ? -3.511 6.682 -4.478 1.00 96.19 91 LEU A CA 1
ATOM 683 C C . LEU A 1 91 ? -4.606 5.619 -4.608 1.00 96.19 91 LEU A C 1
ATOM 685 O O . LEU A 1 91 ? -5.156 5.425 -5.694 1.00 96.19 91 LEU A O 1
ATOM 689 N N . GLN A 1 92 ? -4.934 4.956 -3.502 1.00 95.56 92 GLN A N 1
ATOM 690 C CA . GLN A 1 92 ? -6.061 4.030 -3.389 1.00 95.56 92 GLN A CA 1
ATOM 691 C C . GLN A 1 92 ? -6.957 4.420 -2.224 1.00 95.56 92 GLN A C 1
ATOM 693 O O . GLN A 1 92 ? -6.469 4.878 -1.193 1.00 95.56 92 GLN A O 1
ATOM 698 N N . LYS A 1 93 ? -8.257 4.164 -2.365 1.00 96.12 93 LYS A N 1
ATOM 699 C CA . LYS A 1 93 ? -9.211 4.155 -1.258 1.00 96.12 93 LYS A CA 1
ATOM 700 C C . LYS A 1 93 ? -9.737 2.730 -1.097 1.00 96.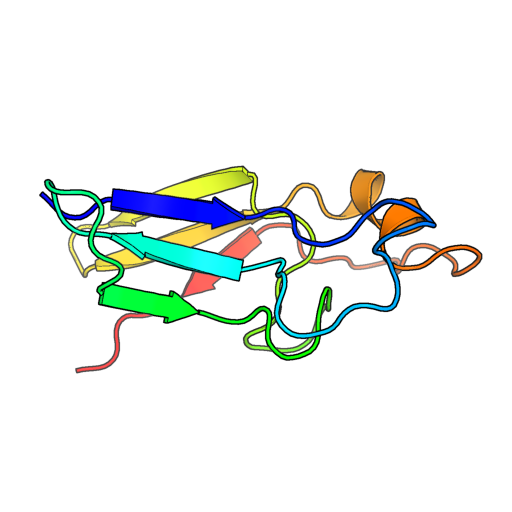12 93 LYS A C 1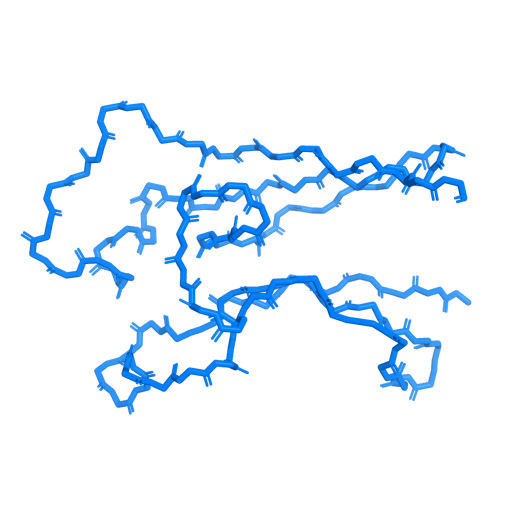
ATOM 702 O O . LYS A 1 93 ? -10.158 2.125 -2.079 1.00 96.12 93 LYS A O 1
ATOM 707 N N . LEU A 1 94 ? -9.700 2.210 0.122 1.00 96.50 94 LEU A N 1
ATOM 708 C CA . LEU A 1 94 ? -10.326 0.954 0.509 1.00 96.50 94 LEU A CA 1
ATOM 709 C C . LEU A 1 94 ? -11.529 1.297 1.373 1.00 96.50 94 LEU A C 1
ATOM 711 O O . LEU A 1 94 ? -11.387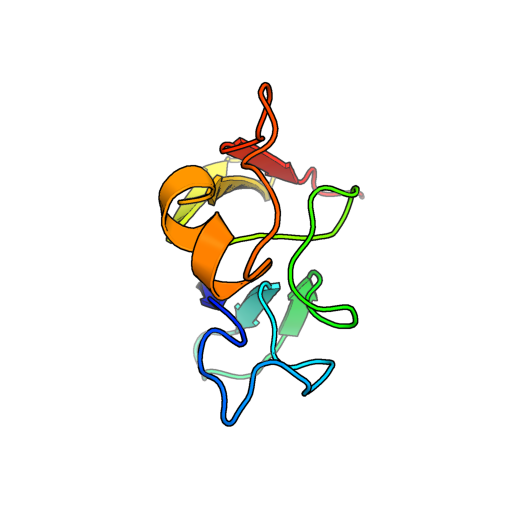 1.939 2.414 1.00 96.50 94 LEU A O 1
ATOM 715 N N . GLU A 1 95 ? -12.701 0.877 0.924 1.00 95.88 95 GLU A N 1
ATOM 716 C CA . GLU A 1 95 ? -13.943 1.126 1.639 1.00 95.88 95 GLU A CA 1
ATOM 717 C C . GLU A 1 95 ? -14.222 0.003 2.621 1.00 95.88 95 GLU A C 1
ATOM 719 O O . GLU A 1 95 ? -14.070 -1.183 2.305 1.00 95.88 95 GLU A O 1
ATOM 724 N N . LYS A 1 96 ? -14.626 0.379 3.831 1.00 92.44 96 LYS A N 1
ATOM 725 C CA . LYS A 1 96 ? -15.042 -0.602 4.821 1.00 92.44 96 LYS A CA 1
ATOM 726 C C . LYS A 1 96 ? -16.411 -1.153 4.424 1.00 92.44 96 LYS A C 1
ATOM 728 O O . LYS A 1 96 ? -17.405 -0.432 4.445 1.00 92.44 96 LYS A O 1
ATOM 733 N N . VAL A 1 97 ? -16.465 -2.442 4.101 1.00 91.31 97 VAL A N 1
ATOM 734 C CA . VAL A 1 97 ? -17.732 -3.157 3.897 1.00 91.31 97 VAL A CA 1
ATOM 735 C C . VAL A 1 97 ? -18.328 -3.579 5.246 1.00 91.31 97 VAL A C 1
ATOM 737 O O . VAL A 1 97 ? -17.581 -3.858 6.189 1.00 91.31 97 VAL A O 1
ATOM 740 N N . ALA A 1 98 ? -19.660 -3.528 5.336 1.00 71.50 98 ALA A N 1
ATOM 741 C CA . ALA A 1 98 ? -20.441 -3.788 6.549 1.00 71.50 98 ALA A CA 1
ATOM 742 C C . ALA A 1 98 ? -20.387 -5.255 6.995 1.00 71.50 98 ALA A C 1
ATOM 744 O O . ALA A 1 98 ? -20.405 -6.140 6.110 1.00 71.50 98 ALA A O 1
#